Protein AF-A0A8S3DKP2-F1 (afdb_monomer_lite)

Organism: NCBI:txid392030

pLDDT: mean 89.42, std 8.9, range [58.47, 96.81]

Structure (mmCIF, N/CA/C/O backbone):
data_AF-A0A8S3DKP2-F1
#
_entry.id   AF-A0A8S3DKP2-F1
#
loop_
_atom_site.group_PDB
_atom_site.id
_atom_site.type_symbol
_atom_site.label_atom_id
_atom_site.label_alt_id
_atom_site.label_comp_id
_atom_site.label_asym_id
_atom_site.label_entity_id
_atom_site.label_seq_id
_atom_site.pdbx_PDB_ins_code
_atom_site.Cartn_x
_atom_site.Cartn_y
_atom_site.Cartn_z
_atom_site.occupancy
_atom_site.B_iso_or_equiv
_atom_site.auth_seq_id
_atom_site.auth_comp_id
_atom_site.auth_asym_id
_atom_site.auth_atom_id
_atom_site.pdbx_PDB_model_num
ATOM 1 N N . GLU A 1 1 ? 3.233 3.098 -0.648 1.00 71.94 1 GLU A N 1
ATOM 2 C CA . GLU A 1 1 ? 2.780 3.113 0.765 1.00 71.94 1 GLU A CA 1
ATOM 3 C C . GLU A 1 1 ? 1.429 3.803 0.980 1.00 71.94 1 GLU A C 1
ATOM 5 O O . GLU A 1 1 ? 0.577 3.200 1.617 1.00 71.94 1 GLU A O 1
ATOM 10 N N . PHE A 1 2 ? 1.174 4.993 0.417 1.00 89.12 2 PHE A N 1
ATOM 11 C CA . PHE A 1 2 ? -0.081 5.739 0.642 1.00 89.12 2 PHE A CA 1
ATOM 12 C C . PHE A 1 2 ? -1.368 4.958 0.298 1.00 89.12 2 PHE A C 1
ATOM 14 O O . PHE A 1 2 ? -2.313 4.944 1.081 1.00 89.12 2 PHE A O 1
ATOM 21 N N . THR A 1 3 ? -1.384 4.216 -0.814 1.00 92.50 3 THR A N 1
ATOM 22 C CA . THR A 1 3 ? -2.560 3.441 -1.256 1.00 92.50 3 THR A CA 1
ATOM 23 C C . THR A 1 3 ? -2.999 2.363 -0.260 1.00 92.50 3 THR A C 1
ATOM 25 O O . THR A 1 3 ? -4.192 2.112 -0.126 1.00 92.50 3 THR A O 1
ATOM 28 N N . LYS A 1 4 ? -2.066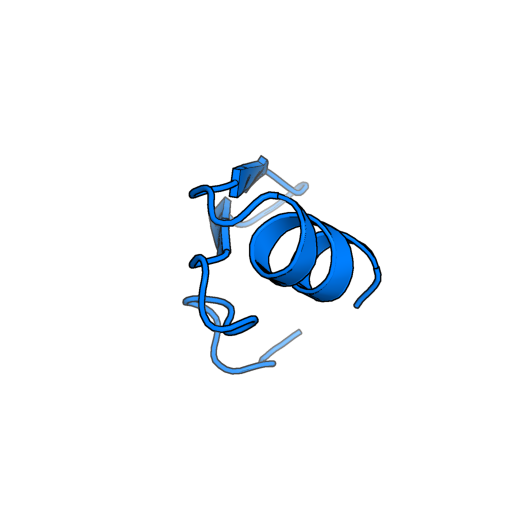 1.769 0.500 1.00 92.12 4 LYS A N 1
ATOM 29 C CA . LYS A 1 4 ? -2.394 0.797 1.560 1.00 92.12 4 LYS A CA 1
ATOM 30 C C . LYS A 1 4 ? -3.235 1.424 2.667 1.00 92.12 4 LYS A C 1
ATOM 32 O O . LYS A 1 4 ? -4.139 0.786 3.197 1.00 92.12 4 LYS A O 1
ATOM 37 N N . VAL A 1 5 ? -2.905 2.664 3.030 1.00 94.81 5 VAL A N 1
ATOM 38 C CA . VAL A 1 5 ? -3.612 3.410 4.074 1.00 94.81 5 VAL A CA 1
ATOM 39 C C . VAL A 1 5 ? -5.029 3.721 3.610 1.00 94.81 5 VAL A C 1
ATOM 41 O O . VAL A 1 5 ? -5.962 3.507 4.374 1.00 94.81 5 VAL A O 1
ATOM 44 N N . ILE A 1 6 ? -5.196 4.133 2.350 1.00 94.19 6 ILE A N 1
ATOM 45 C CA . ILE A 1 6 ? -6.521 4.374 1.762 1.00 94.19 6 ILE A CA 1
ATOM 46 C C . ILE A 1 6 ? -7.353 3.089 1.775 1.00 94.19 6 ILE A C 1
ATOM 48 O O . ILE A 1 6 ? -8.447 3.104 2.324 1.00 94.19 6 ILE A O 1
ATOM 52 N N . ALA A 1 7 ? -6.822 1.971 1.263 1.00 95.31 7 ALA A N 1
ATOM 53 C CA . ALA A 1 7 ? -7.536 0.688 1.258 1.00 95.31 7 ALA A CA 1
ATOM 54 C C . ALA A 1 7 ? -8.008 0.291 2.670 1.00 95.31 7 ALA A C 1
ATOM 56 O O . ALA A 1 7 ? -9.131 -0.174 2.857 1.00 95.31 7 ALA A O 1
ATOM 57 N N . LYS A 1 8 ? -7.173 0.546 3.687 1.00 96.06 8 LYS A N 1
ATOM 58 C CA . LYS A 1 8 ? -7.503 0.280 5.090 1.00 96.06 8 LYS A CA 1
ATOM 59 C C . LYS A 1 8 ? -8.551 1.231 5.675 1.00 96.06 8 LYS A C 1
ATOM 61 O O . LYS A 1 8 ? -9.378 0.779 6.457 1.00 96.06 8 LYS A O 1
ATOM 66 N N . ILE A 1 9 ? -8.522 2.521 5.354 1.00 96.81 9 ILE A N 1
ATOM 67 C CA . ILE A 1 9 ? -9.504 3.493 5.869 1.00 96.81 9 ILE A CA 1
ATOM 68 C C . ILE A 1 9 ? -10.863 3.277 5.205 1.00 96.81 9 ILE A C 1
ATOM 70 O O . ILE A 1 9 ? -11.876 3.184 5.892 1.00 96.81 9 ILE A O 1
ATOM 74 N N . GLU A 1 10 ? -10.862 3.130 3.883 1.00 96.62 10 GLU A N 1
ATOM 75 C CA . GLU A 1 10 ? -12.070 2.984 3.069 1.00 96.62 10 GLU A CA 1
ATOM 76 C C . GLU A 1 10 ? -12.644 1.558 3.103 1.00 96.62 10 GLU A C 1
ATOM 78 O O . GLU A 1 10 ? -13.716 1.312 2.556 1.00 96.62 10 GLU A O 1
ATOM 83 N N . GLN A 1 11 ? -11.944 0.612 3.746 1.00 96.69 11 GLN A N 1
ATOM 84 C CA . GLN A 1 11 ? -12.334 -0.799 3.847 1.00 96.69 11 GLN A CA 1
ATOM 85 C C . GLN A 1 11 ? -12.678 -1.418 2.476 1.00 96.69 11 GLN A C 1
ATOM 87 O O . GLN A 1 11 ? -13.639 -2.176 2.344 1.00 96.69 11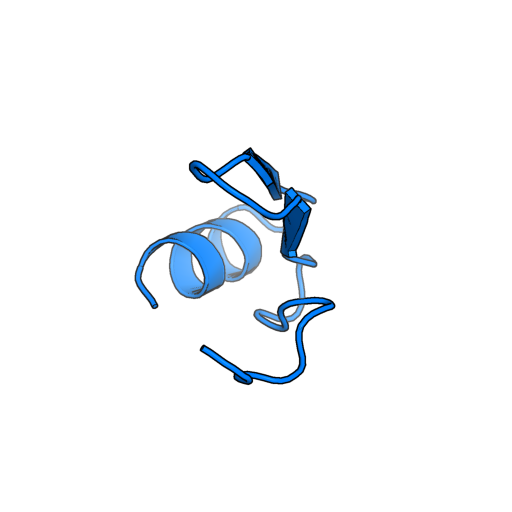 GLN A O 1
ATOM 92 N N . CYS A 1 12 ? -11.884 -1.103 1.449 1.00 94.94 12 CYS A N 1
ATOM 93 C CA . CYS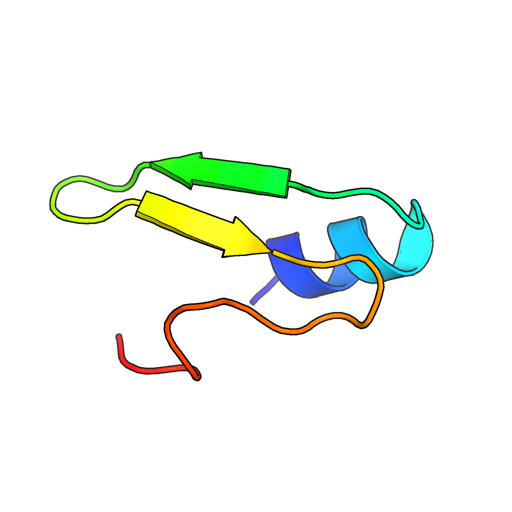 A 1 12 ? -12.120 -1.534 0.073 1.00 94.94 12 CYS A CA 1
ATOM 94 C C . CYS A 1 12 ? -10.862 -2.113 -0.586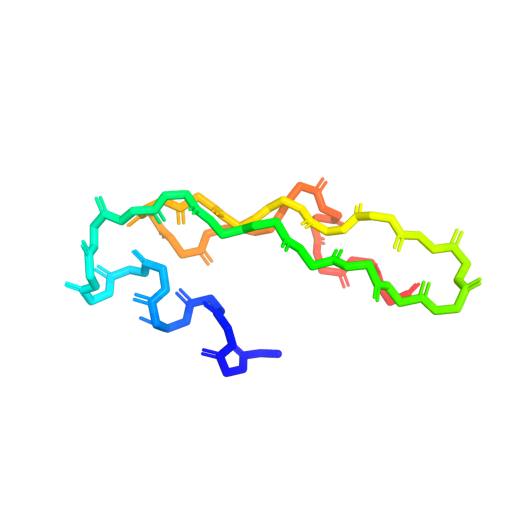 1.00 94.94 12 CYS A C 1
ATOM 96 O O . CYS A 1 12 ? -9.732 -1.823 -0.182 1.00 94.94 12 CYS A O 1
ATOM 98 N N . ASP A 1 13 ? -11.071 -2.943 -1.609 1.00 95.81 13 ASP A N 1
ATOM 99 C CA . ASP A 1 13 ? -9.992 -3.408 -2.475 1.00 95.81 13 ASP A CA 1
ATOM 100 C C . ASP A 1 13 ? -9.594 -2.291 -3.451 1.00 95.81 13 ASP A C 1
ATOM 102 O O . ASP A 1 13 ? -10.445 -1.674 -4.099 1.00 95.81 13 ASP A O 1
ATOM 1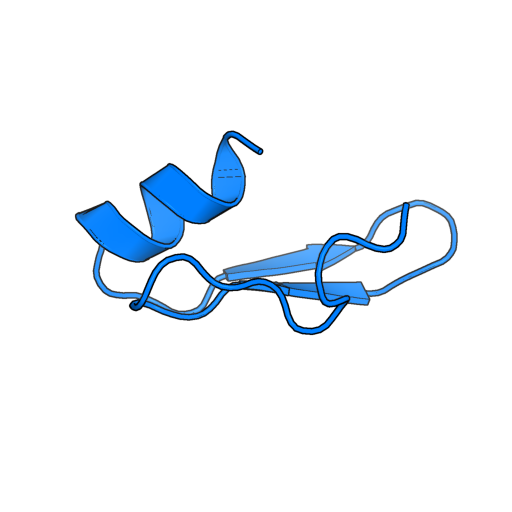06 N N . ILE A 1 14 ? -8.291 -2.046 -3.595 1.00 95.44 14 ILE A N 1
ATOM 107 C CA . ILE A 1 14 ? -7.745 -1.094 -4.568 1.00 95.44 14 ILE A CA 1
ATOM 108 C C . ILE A 1 14 ? -6.772 -1.826 -5.484 1.00 95.44 14 ILE A C 1
ATOM 110 O O . ILE A 1 14 ? -5.782 -2.403 -5.034 1.00 95.44 14 ILE A O 1
ATOM 114 N N . ILE A 1 15 ? -7.016 -1.758 -6.791 1.00 93.94 15 ILE A N 1
ATOM 115 C CA . ILE A 1 15 ? -6.119 -2.307 -7.809 1.00 93.94 15 ILE A CA 1
ATOM 116 C C . ILE A 1 15 ? -5.386 -1.149 -8.480 1.00 93.94 15 ILE A C 1
ATOM 118 O O . ILE A 1 15 ? -6.009 -0.257 -9.055 1.00 93.94 15 ILE A O 1
ATOM 122 N N . VAL A 1 16 ? -4.056 -1.166 -8.425 1.00 92.75 16 VAL A N 1
ATOM 123 C CA . VAL A 1 16 ? -3.197 -0.175 -9.085 1.00 92.75 16 VAL A CA 1
ATOM 124 C C . VAL A 1 16 ? -2.270 -0.888 -10.049 1.00 92.75 16 VAL A C 1
ATOM 126 O O . VAL A 1 16 ? -1.674 -1.903 -9.712 1.00 92.75 16 VAL A O 1
ATOM 129 N N . ARG A 1 17 ? -2.103 -0.338 -11.246 1.00 91.94 17 ARG A N 1
ATOM 130 C CA . ARG A 1 17 ? -1.114 -0.814 -12.209 1.00 91.94 17 ARG A CA 1
ATOM 131 C C . ARG A 1 17 ? 0.024 0.193 -12.302 1.00 91.94 17 ARG A C 1
ATOM 133 O O . ARG A 1 17 ? -0.223 1.353 -12.621 1.00 91.94 17 ARG A O 1
ATOM 140 N N . ASP A 1 18 ? 1.245 -0.258 -12.036 1.00 87.00 18 ASP A N 1
ATOM 141 C CA . ASP A 1 18 ? 2.451 0.496 -12.375 1.00 87.00 18 ASP A CA 1
ATOM 142 C C . ASP A 1 18 ? 2.980 0.076 -13.762 1.00 87.00 18 ASP A C 1
ATOM 144 O O . ASP A 1 18 ? 2.321 -0.663 -14.500 1.00 87.00 18 ASP A O 1
ATOM 148 N N . ALA A 1 19 ? 4.160 0.570 -14.148 1.00 87.25 19 ALA A N 1
ATOM 149 C CA . ALA A 1 19 ? 4.747 0.301 -15.460 1.00 87.25 19 ALA A CA 1
ATOM 150 C C . ALA A 1 19 ? 4.940 -1.201 -15.766 1.00 87.25 19 ALA A C 1
ATOM 152 O O . ALA A 1 19 ? 4.847 -1.591 -16.928 1.00 87.25 19 ALA A O 1
ATOM 153 N N . ASN A 1 20 ? 5.172 -2.039 -14.751 1.00 86.00 20 ASN A N 1
ATOM 154 C CA . ASN A 1 20 ? 5.587 -3.436 -14.914 1.00 86.00 20 ASN A CA 1
ATOM 155 C C . ASN A 1 20 ? 4.705 -4.447 -14.162 1.00 86.00 20 ASN A C 1
ATOM 157 O O . ASN A 1 20 ? 4.805 -5.648 -14.419 1.00 86.00 20 ASN A O 1
ATOM 161 N N . ARG A 1 21 ? 3.873 -4.007 -13.212 1.00 87.62 21 ARG A N 1
ATOM 162 C CA . ARG A 1 21 ? 3.163 -4.869 -12.260 1.00 87.62 21 ARG A CA 1
ATOM 163 C C . ARG A 1 21 ? 1.773 -4.343 -11.917 1.00 87.62 21 ARG A C 1
ATOM 165 O O . ARG A 1 21 ? 1.466 -3.157 -12.023 1.00 87.62 21 ARG A O 1
ATOM 172 N N . ILE A 1 22 ? 0.927 -5.270 -11.473 1.00 91.31 22 ILE A N 1
ATOM 173 C CA . ILE A 1 22 ? -0.376 -4.974 -10.879 1.00 91.31 22 ILE A CA 1
ATOM 174 C C . ILE A 1 22 ? -0.255 -5.195 -9.371 1.00 91.31 22 ILE A C 1
ATOM 176 O O . ILE A 1 22 ? 0.105 -6.282 -8.922 1.00 91.31 22 ILE A O 1
ATOM 180 N N . HIS A 1 23 ? -0.570 -4.156 -8.610 1.00 92.75 23 HIS A N 1
ATOM 181 C CA . HIS A 1 23 ? -0.669 -4.157 -7.159 1.00 92.75 23 HIS A CA 1
ATOM 182 C C . HIS A 1 23 ? -2.125 -4.333 -6.763 1.00 92.75 23 HIS A C 1
ATOM 184 O O . HIS A 1 23 ? -2.987 -3.571 -7.204 1.00 92.75 23 HIS A O 1
ATOM 190 N N . HIS A 1 24 ? -2.390 -5.309 -5.903 1.00 94.75 24 HIS A N 1
ATOM 191 C CA . HIS A 1 24 ? -3.693 -5.487 -5.286 1.00 94.75 24 HIS A CA 1
ATOM 192 C C . HIS A 1 24 ? -3.584 -5.143 -3.802 1.00 94.75 24 HIS A C 1
ATOM 194 O O . HIS A 1 24 ? -2.870 -5.816 -3.056 1.00 94.75 24 HIS A O 1
ATOM 200 N N . PHE A 1 25 ? -4.241 -4.063 -3.390 1.00 95.12 25 PHE A N 1
ATOM 201 C CA . PHE A 1 25 ? -4.292 -3.601 -2.009 1.00 95.12 25 PHE A CA 1
ATOM 202 C C . PHE A 1 25 ? -5.606 -4.035 -1.370 1.00 95.12 25 PHE A C 1
ATOM 204 O O . PHE A 1 25 ? -6.669 -3.684 -1.870 1.00 95.12 25 PHE A O 1
ATOM 211 N N . TYR A 1 26 ? -5.514 -4.757 -0.257 1.00 94.94 26 TYR A N 1
ATOM 212 C CA . TYR A 1 26 ? -6.665 -5.289 0.467 1.00 94.94 26 TYR A CA 1
ATOM 213 C C . TYR A 1 26 ? -7.097 -4.355 1.619 1.00 94.94 26 TYR A C 1
ATOM 215 O O . TYR A 1 26 ? -6.254 -3.628 2.163 1.00 94.94 26 TYR A O 1
ATOM 223 N N . PRO A 1 27 ? -8.357 -4.442 2.094 1.00 95.81 27 PRO A N 1
ATOM 224 C CA . PRO A 1 27 ? -8.906 -3.662 3.212 1.00 95.81 27 PRO A CA 1
ATOM 225 C C . PRO A 1 27 ? -8.140 -3.763 4.538 1.00 95.81 27 PRO A C 1
ATOM 227 O O . PRO A 1 27 ? -8.343 -2.976 5.459 1.00 95.81 27 PRO A O 1
ATOM 230 N N . ASN A 1 28 ? -7.250 -4.745 4.674 1.00 92.44 28 ASN A N 1
ATOM 231 C CA . ASN A 1 28 ? -6.396 -4.912 5.846 1.00 92.44 28 ASN A CA 1
ATOM 232 C C . ASN A 1 28 ? -5.084 -4.099 5.763 1.00 92.44 28 ASN A C 1
ATOM 234 O O . ASN A 1 28 ? -4.268 -4.148 6.686 1.00 92.44 28 ASN A O 1
ATOM 238 N N . GLY A 1 29 ? -4.879 -3.340 4.681 1.00 87.88 29 GLY A N 1
ATOM 239 C CA . GLY A 1 29 ? -3.683 -2.535 4.440 1.00 87.88 29 GLY A CA 1
ATOM 240 C C . GLY A 1 29 ? -2.493 -3.323 3.884 1.00 87.88 29 GLY A C 1
ATOM 241 O O . GLY A 1 29 ? -1.364 -2.826 3.909 1.00 87.88 29 GLY A O 1
ATOM 242 N N . GLN A 1 30 ? -2.708 -4.543 3.389 1.00 91.81 30 GLN A N 1
ATOM 243 C CA . GLN A 1 30 ? -1.669 -5.348 2.747 1.00 91.81 30 GLN A CA 1
ATOM 244 C C . GLN A 1 30 ? -1.695 -5.179 1.226 1.00 91.81 30 GLN A C 1
ATOM 246 O O . GLN A 1 30 ? -2.747 -4.965 0.632 1.00 91.81 30 GLN A O 1
ATOM 251 N N . CYS A 1 31 ? -0.523 -5.290 0.599 1.00 91.62 31 CYS A N 1
ATOM 252 C CA . CYS A 1 31 ? -0.392 -5.387 -0.854 1.00 91.62 31 CYS A CA 1
ATOM 253 C C . CYS A 1 31 ? -0.042 -6.830 -1.234 1.00 91.62 31 CYS A C 1
ATOM 255 O O . CYS A 1 31 ? 0.797 -7.448 -0.574 1.00 91.62 31 CYS A O 1
ATOM 257 N N . SER A 1 32 ? -0.615 -7.339 -2.325 1.00 91.12 32 SER A N 1
ATOM 258 C CA . SER A 1 32 ? -0.301 -8.653 -2.900 1.00 91.12 32 SER A CA 1
ATOM 259 C C . SER A 1 32 ? 1.182 -8.853 -3.214 1.00 91.12 32 SER A C 1
ATOM 261 O O . SER A 1 32 ? 1.6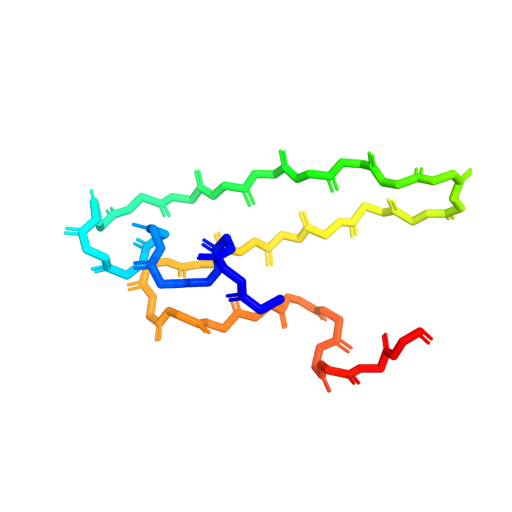50 -9.985 -3.248 1.00 91.12 32 SER A O 1
ATOM 263 N N . CYS A 1 33 ? 1.932 -7.769 -3.420 1.00 87.06 33 CYS A N 1
ATOM 264 C CA . CYS A 1 33 ? 3.363 -7.803 -3.707 1.00 87.06 33 CYS A CA 1
ATOM 265 C C . CYS A 1 33 ? 4.236 -8.008 -2.458 1.00 87.06 33 CYS A C 1
ATOM 267 O O . CYS A 1 33 ? 5.454 -8.034 -2.588 1.00 87.06 33 CYS A O 1
ATOM 269 N N . GLN A 1 34 ? 3.648 -8.139 -1.258 1.00 77.44 34 GLN A N 1
ATOM 270 C CA . GLN A 1 34 ? 4.380 -8.356 0.002 1.00 77.44 34 GLN A CA 1
ATOM 271 C C . GLN A 1 34 ? 5.531 -7.354 0.210 1.00 77.44 34 GLN A C 1
ATOM 273 O O . GLN A 1 34 ? 6.610 -7.731 0.656 1.00 77.44 34 GLN A O 1
ATOM 278 N N . ASP A 1 35 ? 5.336 -6.096 -0.193 1.00 70.00 35 ASP A N 1
ATOM 279 C CA . ASP A 1 35 ? 6.359 -5.037 -0.127 1.00 70.00 35 ASP A CA 1
ATOM 280 C C . ASP A 1 35 ? 7.639 -5.284 -0.936 1.00 70.00 35 ASP A C 1
ATOM 282 O O . ASP A 1 35 ? 8.645 -4.602 -0.748 1.00 70.00 35 ASP A O 1
ATOM 286 N N . HIS A 1 36 ? 7.598 -6.212 -1.890 1.00 67.25 36 HIS A N 1
ATOM 287 C CA . HIS A 1 36 ? 8.650 -6.348 -2.882 1.00 67.25 36 HIS A CA 1
ATOM 288 C C . HIS A 1 36 ? 8.456 -5.245 -3.927 1.00 67.25 36 HIS A C 1
ATOM 290 O O . HIS A 1 36 ? 7.489 -5.277 -4.696 1.00 67.25 36 HIS A O 1
ATOM 296 N N . PHE A 1 37 ? 9.350 -4.253 -3.893 1.00 58.47 37 PHE A N 1
ATOM 297 C CA . PHE A 1 37 ? 9.432 -3.184 -4.890 1.00 58.47 37 PHE A CA 1
ATOM 298 C C . PHE A 1 37 ? 9.641 -3.761 -6.304 1.00 58.47 37 PHE A C 1
ATOM 300 O O . PHE A 1 37 ? 10.303 -4.819 -6.458 1.00 58.47 37 PHE A O 1
#

Foldseek 3Di:
DVVLVVLQVVQHWDWDDDPPDIWIHGNNSDIPCRPPD

Radius of gyration: 9.09 Å; chains: 1; bounding box: 22×14×21 Å

InterPro domains:
  IPR032867 DYW domain [PF14432] (2-36)

Sequence (37 aa):
EFTKVIAKIEQCDIIVRDANRIHHFYPNGQCSCQDHF

Secondary structure (DSSP, 8-state):
-HHHHHHHHHTS-EEEE-SS-EEEE-TTS-BTTTT--